Protein AF-A0A2N7VEG3-F1 (afdb_monomer_lite)

Radius of gyration: 16.75 Å; chains: 1; bounding box: 58×26×47 Å

Structure (mmCIF, N/CA/C/O backbone):
data_AF-A0A2N7VEG3-F1
#
_entry.id   AF-A0A2N7VEG3-F1
#
loop_
_atom_site.group_PDB
_atom_site.id
_atom_site.type_symbol
_atom_site.label_atom_id
_atom_site.label_alt_id
_atom_site.label_comp_id
_atom_site.label_asym_id
_atom_site.label_entity_id
_atom_site.label_seq_id
_atom_site.pdbx_PDB_ins_code
_atom_site.Cartn_x
_atom_site.Cartn_y
_atom_site.Cartn_z
_atom_site.occupancy
_atom_site.B_iso_or_equiv
_atom_site.auth_seq_id
_atom_site.auth_comp_id
_atom_site.auth_asym_id
_atom_site.auth_atom_id
_atom_site.pdbx_PDB_model_num
ATOM 1 N N . MET A 1 1 ? -13.034 14.204 17.862 1.00 37.91 1 MET A N 1
ATOM 2 C CA . MET A 1 1 ? -12.137 13.586 16.868 1.00 37.91 1 MET A CA 1
ATOM 3 C C . MET A 1 1 ? -11.248 12.646 17.657 1.00 37.91 1 MET A C 1
ATOM 5 O O . MET A 1 1 ? -10.466 13.130 18.462 1.00 37.91 1 MET A O 1
ATOM 9 N N . LEU A 1 2 ? -11.523 11.342 17.604 1.00 44.94 2 LEU A N 1
ATOM 10 C CA . LEU A 1 2 ? -10.732 10.346 18.327 1.00 44.94 2 LEU A CA 1
ATOM 11 C C . LEU A 1 2 ? -9.472 10.113 17.495 1.00 44.94 2 LEU A C 1
ATOM 13 O O . LEU A 1 2 ? -9.577 9.682 16.350 1.00 44.94 2 LEU A O 1
ATOM 17 N N . PHE A 1 3 ? -8.318 10.494 18.033 1.00 48.59 3 PHE A N 1
ATOM 18 C CA . PHE A 1 3 ? -7.039 10.108 17.456 1.00 48.59 3 PHE A CA 1
ATOM 19 C C . PHE A 1 3 ? -6.910 8.600 17.649 1.00 48.59 3 PHE A C 1
ATOM 21 O O . PHE A 1 3 ? -7.049 8.115 18.770 1.00 48.59 3 PHE A O 1
ATOM 28 N N . VAL A 1 4 ? -6.741 7.877 16.550 1.00 60.38 4 VAL A N 1
ATOM 29 C CA . VAL A 1 4 ? -6.466 6.443 16.575 1.00 60.38 4 VAL A CA 1
ATOM 30 C C . VAL A 1 4 ? -5.043 6.276 17.095 1.00 60.38 4 VAL A C 1
ATOM 32 O O . VAL A 1 4 ? -4.124 6.895 16.556 1.00 60.38 4 VAL A O 1
ATOM 35 N N . ASP A 1 5 ? -4.871 5.518 18.176 1.00 71.19 5 ASP A N 1
ATOM 36 C CA . ASP A 1 5 ? -3.543 5.262 18.735 1.00 71.19 5 ASP A CA 1
ATOM 37 C C . ASP A 1 5 ? -2.749 4.342 17.792 1.0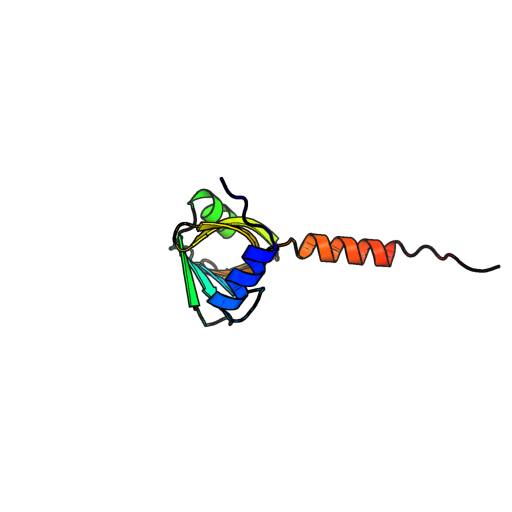0 71.19 5 ASP A C 1
ATOM 39 O O . ASP A 1 5 ? -3.323 3.570 17.022 1.00 71.19 5 ASP A O 1
ATOM 43 N N . ASN A 1 6 ? -1.416 4.379 17.844 1.00 68.38 6 ASN A N 1
ATOM 44 C CA . ASN A 1 6 ? -0.597 3.477 17.030 1.00 68.38 6 ASN A CA 1
ATOM 45 C C . ASN A 1 6 ? -0.931 1.994 17.285 1.00 68.38 6 ASN A C 1
ATOM 47 O O . ASN A 1 6 ? -0.874 1.196 16.349 1.00 68.38 6 ASN A O 1
ATOM 51 N N . GLY A 1 7 ? -1.323 1.631 18.513 1.00 73.25 7 GLY A N 1
ATOM 52 C CA . GLY A 1 7 ? -1.787 0.279 18.833 1.00 73.25 7 GLY A CA 1
ATOM 53 C C . GLY A 1 7 ? -3.075 -0.119 18.101 1.00 73.25 7 GLY A C 1
ATOM 54 O O . GLY A 1 7 ? -3.254 -1.290 17.753 1.00 73.25 7 GLY A O 1
ATOM 55 N N . ASP A 1 8 ? -3.942 0.844 17.791 1.00 85.38 8 ASP A N 1
ATOM 56 C CA . ASP A 1 8 ? -5.178 0.604 17.045 1.00 85.38 8 ASP A CA 1
ATOM 57 C C . ASP A 1 8 ? -4.899 0.382 15.549 1.00 85.38 8 ASP A C 1
ATOM 59 O O . ASP A 1 8 ? -5.568 -0.434 14.912 1.00 85.38 8 ASP A O 1
ATOM 63 N N . VAL A 1 9 ? -3.893 1.064 14.984 1.00 88.06 9 VAL A N 1
ATOM 64 C CA . VAL A 1 9 ? -3.458 0.863 13.589 1.00 88.06 9 VAL A CA 1
ATOM 65 C C . VAL A 1 9 ? -2.857 -0.531 13.403 1.00 88.06 9 VAL A C 1
ATOM 67 O O . VAL A 1 9 ? -3.275 -1.256 12.497 1.00 88.06 9 VAL A O 1
ATOM 70 N N . ASP A 1 10 ? -1.910 -0.916 14.266 1.00 90.69 10 ASP A N 1
ATOM 71 C CA . ASP A 1 10 ? -1.245 -2.225 14.203 1.00 90.69 10 ASP A CA 1
ATOM 72 C C . ASP A 1 10 ? -2.292 -3.357 14.323 1.00 90.69 10 ASP A C 1
ATOM 74 O O . ASP A 1 10 ? -2.315 -4.289 13.511 1.00 90.69 10 ASP A O 1
ATOM 78 N N . THR A 1 11 ? -3.243 -3.219 15.259 1.00 91.50 11 THR A N 1
ATOM 79 C CA . THR A 1 11 ? -4.364 -4.161 15.435 1.00 91.50 11 THR A CA 1
ATOM 80 C C . THR A 1 11 ? -5.269 -4.217 14.202 1.00 91.50 11 THR A C 1
ATOM 82 O O . THR A 1 11 ? -5.618 -5.304 13.734 1.00 91.50 11 THR A O 1
ATOM 85 N N . PHE A 1 12 ? -5.649 -3.063 13.644 1.00 92.75 12 PHE A N 1
ATOM 86 C CA . PHE A 1 12 ? -6.508 -2.997 12.461 1.00 92.75 12 PHE A CA 1
ATOM 87 C C . PHE A 1 12 ? -5.873 -3.692 11.252 1.00 92.75 12 PHE A C 1
ATOM 89 O O . PHE A 1 12 ? -6.537 -4.475 10.564 1.00 92.75 12 PHE A O 1
ATOM 96 N N . PHE A 1 13 ? -4.588 -3.442 11.000 1.00 92.94 13 PHE A N 1
ATOM 97 C CA . PHE A 1 13 ? -3.860 -4.099 9.921 1.00 92.94 13 PHE A CA 1
ATOM 98 C C . PHE A 1 13 ? -3.755 -5.604 10.131 1.00 92.94 13 PHE A C 1
ATOM 100 O O . PHE A 1 13 ? -4.049 -6.357 9.196 1.00 92.94 13 PHE A O 1
ATOM 107 N N . HIS A 1 14 ? -3.439 -6.044 11.351 1.00 92.75 14 HIS A N 1
ATOM 108 C CA . HIS A 1 14 ? -3.356 -7.465 11.667 1.00 92.75 14 HIS A CA 1
ATOM 109 C C . HIS A 1 14 ? -4.674 -8.187 11.377 1.00 92.75 14 HIS A C 1
ATOM 111 O O . HIS A 1 14 ? -4.685 -9.211 10.697 1.00 92.75 14 HIS A O 1
ATOM 117 N N . LEU A 1 15 ? -5.799 -7.619 11.814 1.00 92.81 15 LEU A N 1
ATOM 118 C CA . LEU A 1 15 ? -7.121 -8.203 11.587 1.00 92.81 15 LEU A CA 1
ATOM 119 C C . LEU A 1 15 ? -7.553 -8.164 10.116 1.00 92.81 15 LEU A C 1
ATOM 121 O O . LEU A 1 15 ? -8.248 -9.069 9.661 1.00 92.81 15 LEU A O 1
ATOM 125 N N . SER A 1 16 ? -7.154 -7.131 9.371 1.00 91.12 16 SER A N 1
ATOM 126 C CA . SER A 1 16 ? -7.611 -6.933 7.990 1.00 91.12 16 SER A CA 1
ATOM 127 C C . SER A 1 16 ? -6.759 -7.651 6.945 1.00 91.12 16 SER A C 1
ATOM 129 O O . SER A 1 16 ? -7.247 -7.952 5.862 1.00 91.12 16 SER A O 1
ATOM 131 N N . THR A 1 17 ? -5.477 -7.872 7.239 1.00 92.00 17 THR A N 1
A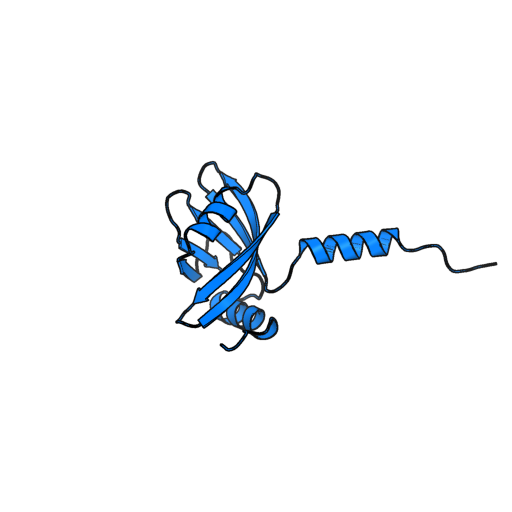TOM 132 C CA . THR A 1 17 ? -4.483 -8.351 6.261 1.00 92.00 17 THR A CA 1
ATOM 133 C C . THR A 1 17 ? -3.633 -9.516 6.773 1.00 92.00 17 THR A C 1
ATOM 135 O O . THR A 1 17 ? -2.822 -10.062 6.030 1.00 92.00 17 THR A O 1
ATOM 138 N N . GLY A 1 18 ? -3.796 -9.910 8.040 1.00 89.94 18 GLY A N 1
ATOM 139 C CA . GLY A 1 18 ? -3.038 -10.993 8.672 1.00 89.94 18 GLY A CA 1
ATOM 140 C C . GLY A 1 18 ? -1.684 -10.582 9.263 1.00 89.94 18 GLY A C 1
ATOM 141 O O . GLY A 1 18 ? -0.957 -11.445 9.750 1.00 89.94 18 GLY A O 1
ATOM 142 N N . GLY A 1 19 ? -1.321 -9.294 9.242 1.00 89.94 19 GLY A N 1
ATOM 143 C CA . GLY A 1 19 ? -0.083 -8.791 9.843 1.00 89.94 19 GLY A CA 1
ATOM 144 C C . GLY A 1 19 ? -0.108 -7.288 10.128 1.00 89.94 19 GLY A C 1
ATOM 145 O O . GLY A 1 19 ? -0.923 -6.556 9.581 1.00 89.94 19 GLY A O 1
ATOM 146 N N . GLU A 1 20 ? 0.801 -6.819 10.982 1.00 90.12 20 GLU A N 1
ATOM 147 C CA . GLU A 1 20 ? 0.889 -5.403 11.395 1.00 90.12 20 GLU A CA 1
ATOM 148 C C . GLU A 1 20 ? 1.453 -4.494 10.291 1.00 90.12 20 GLU A C 1
ATOM 150 O O . GLU A 1 20 ? 1.291 -3.278 10.320 1.00 90.12 20 GLU A O 1
ATOM 155 N N . ASN A 1 21 ? 2.125 -5.078 9.294 1.00 92.38 21 ASN A N 1
ATOM 156 C CA . ASN A 1 21 ? 2.802 -4.343 8.232 1.00 92.38 21 ASN A CA 1
ATOM 157 C C . ASN A 1 21 ? 2.407 -4.850 6.836 1.00 92.38 21 ASN A C 1
ATOM 159 O O . ASN A 1 21 ? 3.206 -5.517 6.171 1.00 92.38 21 ASN A O 1
ATOM 163 N N . PRO A 1 22 ? 1.180 -4.559 6.374 1.00 94.75 22 PRO A N 1
ATOM 164 C CA . PRO A 1 22 ? 0.715 -5.008 5.072 1.00 94.75 22 PRO A CA 1
ATOM 165 C C . PRO A 1 22 ? 1.479 -4.357 3.925 1.00 94.75 22 PRO A C 1
ATOM 167 O O . PRO A 1 22 ? 1.946 -3.216 4.004 1.00 94.75 22 PRO A O 1
ATOM 170 N N . PHE A 1 23 ? 1.536 -5.068 2.805 1.00 95.50 23 PHE A N 1
ATOM 171 C CA . PHE A 1 23 ? 2.010 -4.516 1.548 1.00 95.50 23 PHE A CA 1
ATOM 172 C C . PHE A 1 23 ? 0.959 -3.592 0.963 1.00 95.50 23 PHE A C 1
ATOM 174 O O . PHE A 1 23 ? -0.206 -3.968 0.887 1.00 95.50 23 PHE A O 1
ATOM 181 N N . TRP A 1 24 ? 1.372 -2.423 0.478 1.00 95.88 24 TRP A N 1
ATOM 182 C CA . TRP A 1 24 ? 0.483 -1.525 -0.251 1.00 95.88 24 TRP A CA 1
ATOM 183 C C . TRP A 1 24 ? 0.889 -1.355 -1.705 1.00 95.88 24 TRP A C 1
ATOM 185 O O . TRP A 1 24 ? 2.069 -1.448 -2.043 1.00 95.88 24 TRP A O 1
ATOM 195 N N . SER A 1 25 ? -0.073 -1.056 -2.575 1.00 95.31 25 SER A N 1
ATOM 196 C CA . SER A 1 25 ? 0.198 -0.649 -3.954 1.00 95.31 25 SER A CA 1
ATOM 197 C C . SER A 1 25 ? -0.823 0.352 -4.485 1.00 95.31 25 SER A C 1
ATOM 199 O O . SER A 1 25 ? -1.966 0.397 -4.029 1.00 95.31 25 SER A O 1
ATOM 201 N N . ILE A 1 26 ? -0.394 1.148 -5.463 1.00 94.88 26 ILE A N 1
ATOM 202 C CA . ILE A 1 26 ? -1.232 2.104 -6.194 1.00 94.88 26 ILE A CA 1
ATOM 203 C C . ILE A 1 26 ? -0.809 2.139 -7.671 1.00 94.88 26 ILE A C 1
ATOM 205 O O . ILE A 1 26 ? 0.377 1.996 -7.997 1.00 94.88 26 ILE A O 1
ATOM 209 N N . GLY A 1 27 ? -1.789 2.304 -8.561 1.00 93.69 27 GLY A N 1
ATOM 210 C CA . GLY A 1 27 ? -1.582 2.523 -9.996 1.00 93.69 27 GLY A CA 1
ATOM 211 C C . GLY A 1 27 ? -1.534 4.011 -10.361 1.00 93.69 27 GLY A C 1
ATOM 212 O O . GLY A 1 27 ? -2.069 4.864 -9.653 1.00 93.69 27 GLY A O 1
ATOM 213 N N . GLY A 1 28 ? -0.898 4.347 -11.482 1.00 89.25 28 GLY A N 1
ATOM 214 C CA . GLY A 1 28 ? -0.827 5.729 -11.976 1.00 89.25 28 GLY A CA 1
ATOM 215 C C . GLY A 1 28 ? -2.185 6.316 -12.362 1.00 89.25 28 GLY A C 1
ATOM 216 O O . GLY A 1 28 ? -2.394 7.516 -12.234 1.00 89.25 28 GLY A O 1
ATOM 217 N N . ASP A 1 29 ? -3.118 5.460 -12.758 1.00 88.69 29 ASP A N 1
ATOM 218 C CA . ASP A 1 29 ? -4.463 5.777 -13.234 1.00 88.69 29 ASP A CA 1
ATOM 219 C C . ASP A 1 29 ? -5.547 5.687 -12.145 1.00 88.69 29 ASP A C 1
ATOM 221 O O . ASP A 1 29 ? -6.712 5.987 -12.402 1.00 88.69 29 ASP A O 1
ATOM 225 N N . SER A 1 30 ? -5.188 5.280 -10.922 1.00 89.62 30 SER A N 1
ATOM 226 C CA . SER A 1 30 ? -6.148 5.044 -9.842 1.00 89.62 30 SER A CA 1
ATOM 227 C C . SER A 1 30 ? -5.677 5.619 -8.513 1.00 89.62 30 SER A C 1
ATOM 229 O O . SER A 1 30 ? -4.549 5.384 -8.094 1.00 89.62 30 SER A O 1
ATOM 231 N N . ASP A 1 31 ? -6.561 6.328 -7.810 1.00 92.31 31 ASP A N 1
ATOM 232 C CA . ASP A 1 31 ? -6.332 6.784 -6.428 1.00 92.31 31 ASP A CA 1
ATOM 233 C C . ASP A 1 31 ? -6.672 5.701 -5.384 1.00 92.31 31 ASP A C 1
ATOM 235 O O . ASP A 1 31 ? -6.775 5.988 -4.191 1.00 92.31 31 ASP A O 1
ATOM 239 N N . ALA A 1 32 ? -6.897 4.456 -5.814 1.00 93.94 32 ALA A N 1
ATOM 240 C CA . ALA A 1 32 ? -7.159 3.344 -4.912 1.00 93.94 32 ALA A CA 1
ATOM 241 C C . ALA A 1 32 ? -5.845 2.803 -4.330 1.00 93.94 32 ALA A C 1
ATOM 243 O O . ALA A 1 32 ? -5.055 2.175 -5.041 1.00 93.94 32 ALA A O 1
ATOM 244 N N . LEU A 1 33 ? -5.640 3.007 -3.028 1.00 94.81 33 LEU A N 1
ATOM 245 C CA . LEU A 1 33 ? -4.588 2.340 -2.273 1.00 94.81 33 LEU A CA 1
ATOM 246 C C . LEU A 1 33 ? -5.076 0.947 -1.889 1.00 94.81 33 LEU A C 1
ATOM 248 O O . LEU A 1 33 ? -6.067 0.797 -1.175 1.00 94.81 33 LEU A O 1
ATOM 252 N N . ARG A 1 34 ? -4.367 -0.067 -2.368 1.00 95.31 34 ARG A N 1
ATOM 253 C CA . ARG A 1 34 ? -4.618 -1.474 -2.049 1.00 95.31 34 ARG A CA 1
ATOM 254 C C . ARG A 1 34 ? -3.662 -1.912 -0.961 1.00 95.31 34 ARG A C 1
ATOM 256 O O . ARG A 1 34 ? -2.487 -1.579 -1.074 1.00 95.31 34 ARG A O 1
ATOM 263 N N . LEU A 1 35 ? -4.140 -2.657 0.029 1.00 94.75 35 LEU A N 1
ATOM 264 C CA . LEU A 1 35 ? -3.337 -3.252 1.096 1.00 94.75 35 LEU A CA 1
ATOM 265 C C . LEU A 1 35 ? -3.593 -4.757 1.160 1.00 94.75 35 LEU A C 1
ATOM 267 O O . LEU A 1 35 ? -4.732 -5.194 0.993 1.00 94.75 35 LEU A O 1
ATOM 271 N N . GLY A 1 36 ? -2.559 -5.538 1.450 1.00 94.19 36 GLY A N 1
ATOM 272 C CA . GLY A 1 36 ? -2.716 -6.964 1.701 1.00 94.19 36 GLY A CA 1
ATOM 273 C C . GLY A 1 36 ? -1.534 -7.610 2.413 1.00 94.19 36 GLY A C 1
ATOM 274 O O . GLY A 1 36 ? -0.444 -7.040 2.495 1.00 94.19 36 GLY A O 1
ATOM 275 N N . GLY A 1 37 ? -1.753 -8.820 2.923 1.00 91.75 37 GLY A N 1
ATOM 276 C CA . GLY A 1 37 ? -0.752 -9.610 3.646 1.00 91.75 37 GLY A CA 1
ATOM 277 C C . GLY A 1 37 ? 0.391 -10.117 2.762 1.00 91.75 37 GLY A C 1
ATOM 278 O O . GLY A 1 37 ? 1.455 -10.488 3.255 1.00 91.75 37 GLY A O 1
ATOM 279 N N . SER A 1 38 ? 0.215 -10.094 1.439 1.00 89.75 38 SER A N 1
ATOM 280 C CA . SER A 1 38 ? 1.239 -10.476 0.468 1.00 89.75 38 SER A CA 1
ATOM 281 C C . SER A 1 38 ? 1.307 -9.509 -0.710 1.00 89.75 38 SER A C 1
ATOM 283 O O . SER A 1 38 ? 0.408 -8.717 -0.963 1.00 89.75 38 SER A O 1
ATOM 285 N N . VAL A 1 39 ? 2.398 -9.607 -1.469 1.00 83.81 39 VAL A N 1
ATOM 286 C CA . VAL A 1 39 ? 2.696 -8.786 -2.653 1.00 83.81 39 VAL A CA 1
ATOM 287 C C . VAL A 1 39 ? 1.568 -8.744 -3.678 1.00 83.81 39 VAL A C 1
ATOM 289 O O . VAL A 1 39 ? 1.280 -7.684 -4.235 1.00 83.81 39 VAL A O 1
ATOM 292 N N . ASP A 1 40 ? 0.991 -9.912 -3.933 1.00 82.19 40 ASP A N 1
ATOM 293 C CA . ASP A 1 40 ? 0.032 -10.142 -5.007 1.00 82.19 40 ASP A CA 1
ATOM 294 C C . ASP A 1 40 ? -1.417 -10.132 -4.505 1.00 82.19 40 ASP A C 1
ATOM 296 O O . ASP A 1 40 ? -2.341 -10.230 -5.311 1.00 82.19 40 ASP A O 1
ATOM 300 N N . CYS A 1 41 ? -1.621 -9.999 -3.188 1.00 77.38 41 CYS A N 1
ATOM 301 C CA . CYS A 1 41 ? -2.948 -9.954 -2.587 1.00 77.38 41 CYS A CA 1
ATOM 302 C C . CYS A 1 41 ? -3.353 -8.513 -2.266 1.00 77.38 41 CYS A C 1
ATOM 304 O O . CYS A 1 41 ? -2.529 -7.662 -1.935 1.00 77.38 41 CYS A O 1
ATOM 306 N N . SER A 1 42 ? -4.649 -8.248 -2.374 1.00 86.38 42 SER A N 1
ATOM 307 C CA . SER A 1 42 ? -5.271 -6.973 -2.034 1.00 86.38 42 SER A CA 1
ATOM 308 C C . SER A 1 42 ? -6.492 -7.269 -1.172 1.00 86.38 42 SER A C 1
ATOM 310 O O . SER A 1 42 ? -7.607 -7.314 -1.688 1.00 86.38 42 SER A O 1
ATOM 312 N N . ASP A 1 43 ? -6.264 -7.493 0.119 1.00 91.00 43 ASP A N 1
ATOM 313 C CA . ASP A 1 43 ? -7.299 -7.865 1.089 1.00 91.00 43 ASP A CA 1
ATOM 314 C C . ASP A 1 43 ? -8.272 -6.709 1.353 1.00 91.00 43 ASP A C 1
ATOM 316 O O . ASP A 1 43 ? -9.484 -6.906 1.425 1.00 91.00 43 ASP A O 1
ATOM 320 N N . ILE A 1 44 ? -7.751 -5.480 1.436 1.00 93.81 44 ILE A N 1
ATOM 321 C CA . ILE A 1 44 ? -8.547 -4.262 1.621 1.00 93.81 44 ILE A CA 1
ATOM 322 C C . ILE A 1 44 ? -8.076 -3.150 0.680 1.00 93.81 44 ILE A C 1
ATOM 324 O O . ILE A 1 44 ? -6.939 -3.136 0.204 1.00 93.81 44 ILE A O 1
ATOM 328 N N . ALA A 1 45 ? -8.948 -2.178 0.418 1.00 94.06 45 ALA A N 1
ATOM 329 C CA . ALA A 1 45 ? -8.598 -0.992 -0.353 1.00 94.06 45 ALA A CA 1
ATOM 330 C C . ALA A 1 45 ? -9.328 0.249 0.164 1.00 94.06 45 ALA A C 1
ATOM 332 O O . ALA A 1 45 ? -10.462 0.165 0.636 1.00 94.06 45 ALA A O 1
ATOM 333 N N .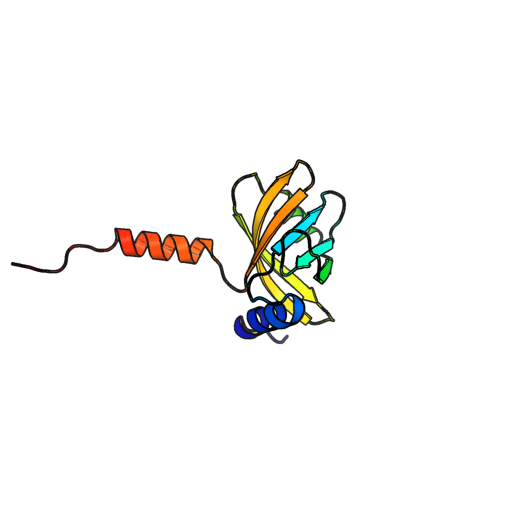 CYS A 1 46 ? -8.692 1.409 0.037 1.00 93.88 46 CYS A N 1
ATOM 334 C CA . CYS A 1 46 ? -9.318 2.701 0.292 1.00 93.88 46 CYS A CA 1
ATOM 335 C C . CYS A 1 46 ? -8.978 3.699 -0.811 1.00 93.88 46 CYS A C 1
ATOM 337 O O . CYS A 1 46 ? -8.019 3.540 -1.568 1.00 93.88 46 CYS A O 1
ATOM 339 N N . LYS A 1 47 ? -9.794 4.748 -0.909 1.00 94.12 47 LYS A N 1
ATOM 340 C CA . LYS A 1 47 ? -9.521 5.870 -1.800 1.00 94.12 47 LYS A CA 1
ATOM 341 C C . LYS A 1 47 ? -8.614 6.859 -1.079 1.00 94.12 47 LYS A C 1
ATOM 343 O O . LYS A 1 47 ? -8.973 7.359 -0.015 1.00 94.12 47 LYS A O 1
ATOM 348 N N . LEU A 1 48 ? -7.478 7.175 -1.685 1.00 93.25 48 LEU A N 1
ATOM 349 C CA . LEU A 1 48 ? -6.633 8.268 -1.232 1.00 93.25 48 LEU A CA 1
ATOM 350 C C . LEU A 1 48 ? -7.246 9.612 -1.601 1.00 93.25 48 LEU A C 1
ATOM 352 O O . LEU A 1 48 ? -7.921 9.763 -2.624 1.00 93.25 48 LEU A O 1
ATOM 356 N N . ASN A 1 49 ? -6.954 10.620 -0.785 1.00 90.56 49 ASN A N 1
ATOM 357 C CA . ASN A 1 49 ? -7.163 11.985 -1.229 1.00 90.56 49 ASN A CA 1
ATOM 358 C C . ASN A 1 49 ? -6.165 12.315 -2.369 1.00 90.56 49 ASN A C 1
ATOM 360 O O . ASN A 1 49 ? -5.062 11.758 -2.406 1.00 90.56 49 ASN A O 1
ATOM 364 N N . PRO A 1 50 ? -6.518 13.221 -3.300 1.00 89.69 50 PRO A N 1
ATOM 365 C CA . PRO A 1 50 ? -5.665 13.523 -4.452 1.00 89.69 50 PRO A CA 1
ATOM 366 C C . PRO A 1 50 ? -4.275 14.056 -4.080 1.00 89.69 50 PRO A C 1
ATOM 368 O O . PRO A 1 50 ? -3.315 13.841 -4.816 1.00 89.69 50 PRO A O 1
ATOM 371 N N . VAL A 1 51 ? -4.157 14.738 -2.937 1.00 91.06 51 VAL A N 1
ATOM 372 C CA . VAL A 1 51 ? -2.894 15.319 -2.461 1.00 91.06 51 VAL A CA 1
ATOM 373 C C . VAL A 1 51 ? -1.914 14.217 -2.061 1.00 91.06 51 VAL A C 1
ATOM 375 O O . VAL A 1 51 ? -0.762 14.231 -2.487 1.00 91.06 51 VAL A O 1
ATOM 378 N N . ASP A 1 52 ? -2.366 13.232 -1.293 1.00 92.06 52 ASP A N 1
ATOM 379 C CA . ASP A 1 52 ? -1.551 12.100 -0.861 1.00 92.06 52 ASP A CA 1
ATOM 380 C C . ASP A 1 52 ? -1.264 11.145 -2.020 1.00 92.06 52 ASP A C 1
ATOM 382 O O . ASP A 1 52 ? -0.134 10.680 -2.164 1.00 92.06 52 ASP A O 1
ATOM 386 N N . ALA A 1 53 ? -2.226 10.939 -2.924 1.00 92.44 53 ALA A N 1
ATOM 387 C CA . ALA A 1 53 ? -1.985 10.188 -4.152 1.00 92.44 53 ALA A CA 1
ATOM 388 C C . ALA A 1 53 ? -0.885 10.844 -5.011 1.00 92.44 53 ALA A C 1
ATOM 390 O O . ALA A 1 53 ? 0.008 10.155 -5.504 1.00 92.44 53 ALA A O 1
ATOM 391 N N . ALA A 1 54 ? -0.888 12.176 -5.144 1.00 92.38 54 ALA A N 1
ATOM 392 C CA . ALA A 1 54 ? 0.166 12.906 -5.849 1.00 92.38 54 ALA A CA 1
ATOM 393 C C . ALA A 1 54 ? 1.536 12.778 -5.158 1.00 92.38 54 ALA A C 1
ATOM 395 O O . ALA A 1 54 ? 2.540 12.568 -5.841 1.00 92.38 54 ALA A O 1
ATOM 396 N N . LYS A 1 55 ? 1.590 12.827 -3.818 1.00 93.06 55 LYS A N 1
ATOM 397 C CA . LYS A 1 55 ? 2.834 12.591 -3.059 1.00 93.06 55 LYS A CA 1
ATOM 398 C C . LYS A 1 55 ? 3.391 11.194 -3.320 1.00 93.06 55 LYS A C 1
ATOM 400 O O . LYS A 1 55 ? 4.567 11.069 -3.648 1.00 93.06 55 LYS A O 1
ATOM 405 N N . ILE A 1 56 ? 2.557 10.156 -3.248 1.00 93.31 56 ILE A N 1
ATOM 406 C CA . ILE A 1 56 ? 2.993 8.778 -3.515 1.00 93.31 56 ILE A CA 1
ATOM 407 C C . ILE A 1 56 ? 3.462 8.628 -4.969 1.00 93.31 56 ILE A C 1
ATOM 409 O O . ILE A 1 56 ? 4.467 7.975 -5.226 1.00 93.31 56 ILE A O 1
ATOM 413 N N . ARG A 1 57 ? 2.796 9.276 -5.932 1.00 93.25 57 ARG A N 1
ATOM 414 C CA . ARG A 1 57 ? 3.220 9.252 -7.345 1.00 93.25 57 ARG A CA 1
ATOM 415 C C . ARG A 1 57 ? 4.515 10.021 -7.616 1.00 93.25 57 ARG A C 1
ATOM 417 O O . ARG A 1 57 ? 5.193 9.734 -8.598 1.00 93.25 57 ARG A O 1
ATOM 424 N N . SER A 1 58 ? 4.884 10.961 -6.748 1.00 93.06 58 SER A N 1
ATOM 425 C CA . SER A 1 58 ? 6.167 11.671 -6.825 1.00 93.06 58 SER A CA 1
ATOM 426 C C . SER A 1 58 ? 7.358 10.841 -6.333 1.00 93.06 58 SER A C 1
ATOM 428 O O . SER A 1 58 ? 8.504 11.237 -6.543 1.00 93.06 58 SER A O 1
ATOM 430 N N . LEU A 1 59 ? 7.099 9.681 -5.714 1.00 93.38 59 LEU A N 1
ATOM 431 C CA . LEU A 1 59 ? 8.145 8.791 -5.224 1.00 93.38 59 LEU A CA 1
ATOM 432 C C . LEU A 1 59 ? 9.041 8.300 -6.361 1.00 93.38 59 LEU A C 1
ATOM 434 O O . LEU A 1 59 ? 8.574 7.928 -7.446 1.00 93.38 59 LEU A O 1
ATOM 438 N N . THR A 1 60 ? 10.337 8.240 -6.071 1.00 92.56 60 THR A N 1
ATOM 439 C CA . THR A 1 60 ? 11.360 7.736 -6.991 1.00 92.56 60 THR A CA 1
ATOM 440 C C . THR A 1 60 ? 11.558 6.225 -6.817 1.00 92.56 60 THR A C 1
ATOM 442 O O . THR A 1 60 ? 10.752 5.533 -6.195 1.00 92.56 60 THR A O 1
ATOM 445 N N . THR A 1 61 ? 12.615 5.668 -7.411 1.00 92.38 61 THR A N 1
ATOM 446 C CA . THR A 1 61 ? 13.015 4.262 -7.228 1.00 92.38 61 THR A CA 1
ATOM 447 C C . THR A 1 61 ? 13.669 3.985 -5.871 1.00 92.38 61 THR A C 1
ATOM 449 O O . THR A 1 61 ? 13.898 2.821 -5.527 1.00 92.38 61 THR A O 1
ATOM 452 N N . GLU A 1 62 ? 13.983 5.027 -5.102 1.00 90.25 62 GLU A N 1
ATOM 453 C CA . GLU A 1 62 ? 14.500 4.900 -3.742 1.00 90.25 62 GLU A CA 1
ATOM 454 C C . GLU A 1 62 ? 13.345 4.756 -2.739 1.00 90.25 62 GLU A C 1
ATOM 456 O O . GLU A 1 62 ? 12.291 5.363 -2.937 1.00 90.25 62 GLU A O 1
ATOM 461 N N . PRO A 1 63 ? 13.494 3.942 -1.678 1.00 88.50 63 PRO A N 1
ATOM 462 C CA . PRO A 1 63 ? 12.502 3.864 -0.611 1.00 88.50 63 PRO A CA 1
ATOM 463 C C . PRO A 1 63 ? 12.365 5.198 0.128 1.00 88.50 63 PRO A C 1
ATOM 465 O O . PRO A 1 63 ? 13.347 5.732 0.639 1.00 88.50 63 PRO A O 1
ATOM 468 N N . GLN A 1 64 ? 11.141 5.708 0.233 1.00 91.62 64 GLN A N 1
ATOM 469 C CA . GLN A 1 64 ? 10.823 6.908 1.005 1.00 91.62 64 GLN A CA 1
ATOM 470 C C . GLN A 1 64 ? 9.582 6.661 1.863 1.00 91.62 64 GLN A C 1
ATOM 472 O O . GLN A 1 64 ? 8.776 5.768 1.587 1.00 91.62 64 GLN A O 1
ATOM 477 N N . GLU A 1 65 ? 9.432 7.466 2.909 1.00 92.62 65 GLU A N 1
ATOM 478 C CA . GLU A 1 65 ? 8.262 7.438 3.779 1.00 92.62 65 GLU A CA 1
ATOM 479 C C . GLU A 1 65 ? 7.304 8.567 3.446 1.00 92.62 65 GLU A C 1
ATOM 481 O O . GLU A 1 65 ? 7.703 9.728 3.342 1.00 92.62 65 GLU A O 1
ATOM 486 N N . VAL A 1 66 ? 6.025 8.228 3.349 1.00 92.50 66 VAL A N 1
ATOM 487 C CA . VAL A 1 66 ? 4.950 9.189 3.134 1.00 92.50 66 VAL A CA 1
ATOM 488 C C . VAL A 1 66 ? 3.932 9.031 4.260 1.00 92.50 66 VAL A C 1
ATOM 490 O O . VAL A 1 66 ? 3.242 8.011 4.315 1.00 92.50 66 VAL A O 1
ATOM 493 N N . PRO A 1 67 ? 3.828 10.009 5.176 1.00 92.44 67 PRO A N 1
ATOM 494 C CA . PRO A 1 67 ? 2.721 10.073 6.118 1.00 92.44 67 PRO A CA 1
ATOM 495 C C . PRO A 1 67 ? 1.416 10.295 5.352 1.00 92.44 67 PRO A C 1
ATOM 497 O O . PRO A 1 67 ? 1.315 11.230 4.551 1.00 92.44 67 PRO A O 1
ATOM 500 N N . CYS A 1 68 ? 0.428 9.447 5.604 1.00 91.56 68 CYS A N 1
ATOM 501 C CA . CYS A 1 68 ? -0.881 9.506 4.971 1.00 91.56 68 CYS A CA 1
ATOM 502 C C . CYS A 1 68 ? -1.976 9.246 5.996 1.00 91.56 68 CYS A C 1
ATOM 504 O O . CYS A 1 68 ? -1.790 8.482 6.941 1.00 91.56 68 CYS A O 1
ATOM 506 N N . SER A 1 69 ? -3.141 9.842 5.756 1.00 91.19 69 SER A N 1
ATOM 507 C CA . SER A 1 69 ? -4.336 9.555 6.538 1.00 91.19 69 SER A CA 1
ATOM 508 C C . SER A 1 69 ? -5.318 8.757 5.690 1.00 91.19 69 SER A C 1
ATOM 510 O O . SER A 1 69 ? -5.793 9.225 4.652 1.00 91.19 69 SER A O 1
ATOM 512 N N . LEU A 1 70 ? -5.575 7.518 6.097 1.00 91.94 70 LEU A N 1
ATOM 513 C CA . LEU A 1 70 ? -6.410 6.567 5.373 1.00 91.94 70 LEU A CA 1
ATOM 514 C C . LEU A 1 70 ? -7.756 6.434 6.067 1.00 91.94 70 LEU A C 1
ATOM 516 O O . LEU A 1 70 ? -7.822 6.367 7.286 1.00 91.94 70 LEU A O 1
ATOM 520 N N . THR A 1 71 ? -8.842 6.360 5.305 1.00 91.75 71 THR A N 1
ATOM 521 C CA . THR A 1 71 ? -10.170 6.106 5.875 1.00 91.75 71 THR A CA 1
ATOM 522 C C . THR A 1 71 ? -10.649 4.716 5.482 1.00 91.75 71 THR A C 1
ATOM 524 O O . THR A 1 71 ? -10.835 4.439 4.297 1.00 91.75 71 THR A O 1
ATOM 527 N N . PHE A 1 72 ? -10.887 3.863 6.477 1.00 90.38 72 PHE A N 1
ATOM 528 C CA . PHE A 1 72 ? -11.489 2.540 6.312 1.00 90.38 72 PHE A CA 1
ATOM 529 C C . PHE A 1 72 ? -12.761 2.462 7.142 1.00 90.38 72 PHE A C 1
ATOM 531 O O . PHE A 1 72 ? -12.758 2.824 8.312 1.00 90.38 72 PHE A O 1
ATOM 538 N N . TYR A 1 73 ? -13.859 2.007 6.534 1.00 88.25 73 TYR A N 1
ATOM 539 C CA . TYR A 1 73 ? -15.145 1.816 7.223 1.00 88.25 73 TYR A CA 1
ATOM 540 C C . TYR A 1 73 ? -15.630 3.044 8.028 1.00 88.25 73 TYR A C 1
ATOM 542 O O . TYR A 1 73 ? -16.314 2.906 9.036 1.00 88.25 73 TYR A O 1
ATOM 550 N N . GLY A 1 74 ? -15.276 4.257 7.584 1.00 87.38 74 GLY A N 1
ATOM 551 C CA . GLY A 1 74 ? -15.620 5.515 8.261 1.00 87.38 74 GLY A CA 1
ATOM 552 C C . GLY A 1 74 ? -14.680 5.928 9.403 1.00 87.38 74 GLY A C 1
ATOM 553 O O . GLY A 1 74 ? -14.862 7.009 9.956 1.00 87.38 74 GLY A O 1
ATOM 554 N N . GLN A 1 75 ? -13.665 5.124 9.726 1.00 88.81 75 GLN A N 1
ATOM 555 C CA . GLN A 1 75 ? -12.619 5.446 10.695 1.00 88.81 75 GLN A CA 1
ATOM 556 C C . GLN A 1 75 ? -11.341 5.898 9.981 1.00 88.81 75 GLN A C 1
ATOM 558 O O . GLN A 1 75 ? -10.930 5.312 8.979 1.00 88.81 75 GLN A O 1
ATOM 563 N N . GLN A 1 76 ? -10.730 6.961 10.497 1.00 90.25 76 GLN A N 1
ATOM 564 C CA . GLN A 1 76 ? -9.501 7.549 9.973 1.00 90.25 76 GLN A CA 1
ATOM 565 C C . GLN A 1 76 ? -8.288 6.983 10.719 1.00 90.25 76 GLN A C 1
ATOM 567 O O . GLN A 1 76 ? -8.274 6.983 11.943 1.00 90.25 76 GLN A O 1
ATOM 572 N N . PHE A 1 77 ? -7.283 6.529 9.979 1.00 90.56 77 PHE A N 1
ATOM 573 C CA . PHE A 1 77 ? -6.045 5.936 10.473 1.00 90.56 77 PHE A CA 1
ATOM 574 C C . PHE A 1 77 ? -4.866 6.734 9.929 1.00 90.56 77 PHE A C 1
ATOM 576 O O . PHE A 1 77 ? -4.707 6.854 8.710 1.00 90.56 77 PHE A O 1
ATOM 583 N N . ASP A 1 78 ? -4.029 7.251 10.820 1.00 91.38 78 ASP A N 1
ATOM 584 C CA . ASP A 1 78 ? -2.784 7.905 10.433 1.00 91.38 78 ASP A CA 1
ATOM 585 C C . ASP A 1 78 ? -1.680 6.858 10.338 1.00 91.38 78 ASP A C 1
ATOM 587 O O . ASP A 1 78 ? -1.397 6.130 11.287 1.00 91.38 78 ASP A 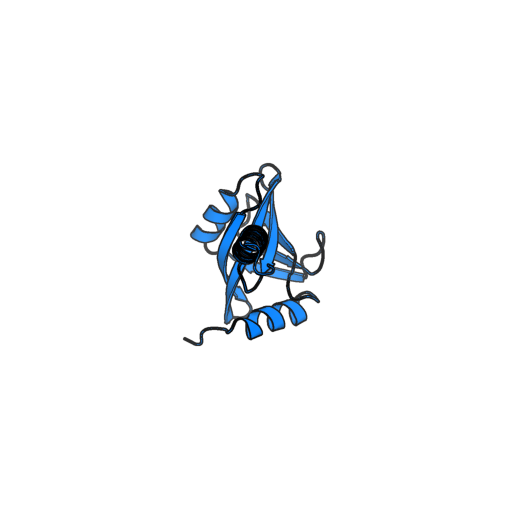O 1
ATOM 591 N N . VAL A 1 79 ? -1.085 6.745 9.154 1.00 92.62 79 VAL A N 1
ATOM 592 C CA . VAL A 1 79 ? -0.121 5.690 8.838 1.00 92.62 79 VAL A CA 1
ATOM 593 C C . VAL A 1 79 ? 1.061 6.261 8.077 1.00 92.62 79 VAL A C 1
ATOM 595 O O . VAL A 1 79 ? 1.010 7.344 7.489 1.00 92.62 79 VAL A O 1
ATOM 598 N N . ILE A 1 80 ? 2.141 5.495 8.043 1.00 93.69 80 ILE A N 1
ATOM 599 C CA . ILE A 1 80 ? 3.327 5.796 7.259 1.00 93.69 80 ILE A CA 1
ATOM 600 C C . ILE A 1 80 ? 3.454 4.738 6.171 1.00 93.69 80 ILE A C 1
ATOM 602 O O . ILE A 1 80 ? 3.602 3.544 6.435 1.00 93.69 80 ILE A O 1
ATOM 606 N N . LEU A 1 81 ? 3.387 5.198 4.926 1.00 94.44 81 LEU A N 1
ATOM 607 C CA . LEU A 1 81 ? 3.599 4.376 3.747 1.00 94.44 81 LEU A CA 1
ATOM 608 C C . LEU A 1 81 ? 5.078 4.431 3.384 1.00 94.44 81 LEU A C 1
ATOM 610 O O . LEU A 1 81 ? 5.575 5.451 2.912 1.00 94.44 81 LEU A O 1
ATOM 614 N N . VAL A 1 82 ? 5.785 3.329 3.609 1.00 94.56 82 VAL A N 1
ATOM 615 C CA . VAL A 1 82 ? 7.197 3.187 3.247 1.00 94.56 82 VAL A CA 1
ATOM 616 C C . VAL A 1 82 ? 7.276 2.457 1.921 1.00 94.56 82 VAL A C 1
ATOM 618 O O . VAL A 1 82 ? 6.932 1.280 1.849 1.00 94.56 82 VAL A O 1
ATOM 621 N N . GLY A 1 83 ? 7.706 3.116 0.852 1.00 93.88 83 GLY A N 1
ATOM 622 C CA . GLY A 1 83 ? 7.746 2.471 -0.457 1.00 93.88 83 GLY A CA 1
ATOM 623 C C . GLY A 1 83 ? 8.437 3.278 -1.534 1.00 93.88 83 GLY A C 1
ATOM 624 O O . GLY A 1 83 ? 9.136 4.247 -1.260 1.00 93.88 83 GLY A O 1
ATOM 625 N N . ARG A 1 84 ? 8.274 2.817 -2.773 1.00 94.81 84 ARG A N 1
ATOM 626 C CA . ARG A 1 84 ? 8.951 3.366 -3.950 1.00 94.81 84 ARG A CA 1
ATOM 627 C C . ARG A 1 84 ? 8.177 3.094 -5.234 1.00 94.81 84 ARG A C 1
ATOM 629 O O . ARG A 1 84 ? 7.271 2.255 -5.277 1.00 94.81 84 ARG A O 1
ATOM 636 N N . ARG A 1 85 ? 8.597 3.748 -6.311 1.00 95.88 85 ARG A N 1
ATOM 637 C CA . ARG A 1 85 ? 8.197 3.418 -7.678 1.00 95.88 85 ARG A CA 1
ATOM 638 C C . ARG A 1 85 ? 8.863 2.117 -8.119 1.00 95.88 85 ARG A C 1
ATOM 640 O O . ARG A 1 85 ? 10.085 1.991 -8.056 1.00 95.88 85 ARG A O 1
ATOM 647 N N . ILE A 1 86 ? 8.060 1.160 -8.576 1.00 94.00 86 ILE A N 1
ATOM 648 C CA . ILE A 1 86 ? 8.532 -0.144 -9.076 1.00 94.00 86 ILE A CA 1
ATOM 649 C C . ILE A 1 86 ? 8.385 -0.288 -10.595 1.00 94.00 86 ILE A C 1
ATOM 651 O O . ILE A 1 86 ? 9.065 -1.112 -11.195 1.00 94.00 86 ILE A O 1
ATOM 655 N N . ALA A 1 87 ? 7.516 0.512 -11.214 1.00 93.00 87 ALA A N 1
ATOM 656 C CA . ALA A 1 87 ? 7.372 0.644 -12.661 1.00 93.00 87 ALA A CA 1
ATOM 657 C C . ALA A 1 87 ? 6.866 2.056 -12.996 1.00 93.00 87 ALA A C 1
ATOM 659 O O . ALA A 1 87 ? 6.464 2.787 -12.093 1.00 93.00 87 ALA A O 1
ATOM 660 N N . GLU A 1 88 ? 6.851 2.429 -14.278 1.00 89.06 88 GLU A N 1
ATOM 661 C CA . GLU A 1 88 ? 6.483 3.777 -14.750 1.00 89.06 88 GLU A CA 1
ATOM 662 C C . GLU A 1 88 ? 5.194 4.323 -14.110 1.00 89.06 88 GLU A C 1
ATOM 664 O O . GLU A 1 88 ? 5.181 5.460 -13.649 1.00 89.06 88 GLU A O 1
ATOM 669 N N . ASN A 1 89 ? 4.170 3.473 -13.980 1.00 92.75 89 ASN A N 1
ATOM 670 C CA . ASN A 1 89 ? 2.864 3.811 -13.410 1.00 92.75 89 ASN A CA 1
ATOM 671 C C . ASN A 1 89 ? 2.472 2.907 -12.228 1.00 92.75 89 ASN A C 1
ATOM 673 O O . ASN A 1 89 ? 1.290 2.624 -12.028 1.00 92.75 89 ASN A O 1
ATOM 677 N N . LYS A 1 90 ? 3.448 2.395 -11.465 1.00 94.12 90 LYS A N 1
ATOM 678 C CA . LYS A 1 90 ? 3.171 1.516 -10.319 1.00 94.12 90 LYS A CA 1
ATOM 679 C C . LYS A 1 90 ? 4.097 1.806 -9.146 1.00 94.12 90 LYS A C 1
ATOM 681 O O . LYS A 1 90 ? 5.323 1.751 -9.276 1.00 94.12 90 LYS A O 1
ATOM 686 N N . TRP A 1 91 ? 3.493 2.011 -7.981 1.00 96.19 91 TRP A N 1
ATOM 687 C CA . TRP A 1 91 ? 4.186 2.222 -6.713 1.00 96.19 91 TRP A CA 1
ATOM 688 C C . TRP A 1 91 ? 3.764 1.170 -5.705 1.00 96.19 91 TRP A C 1
ATOM 690 O O . TRP A 1 91 ? 2.640 0.658 -5.748 1.00 96.19 91 TRP A O 1
ATOM 700 N N . ARG A 1 92 ? 4.700 0.815 -4.828 1.00 95.12 92 ARG A N 1
ATOM 701 C CA . ARG A 1 92 ? 4.512 -0.258 -3.862 1.00 95.12 92 ARG A CA 1
ATOM 702 C C . ARG A 1 92 ? 5.398 -0.075 -2.641 1.00 95.12 92 ARG A C 1
ATOM 704 O O . ARG A 1 92 ? 6.506 0.456 -2.743 1.00 95.12 92 ARG A O 1
ATOM 711 N N . GLY A 1 93 ? 4.936 -0.600 -1.514 1.00 94.50 93 GLY A N 1
ATOM 712 C CA . GLY A 1 93 ? 5.686 -0.584 -0.273 1.00 94.50 93 GLY A CA 1
ATOM 713 C C . GLY A 1 93 ? 5.040 -1.399 0.836 1.00 94.50 93 GLY A C 1
ATOM 7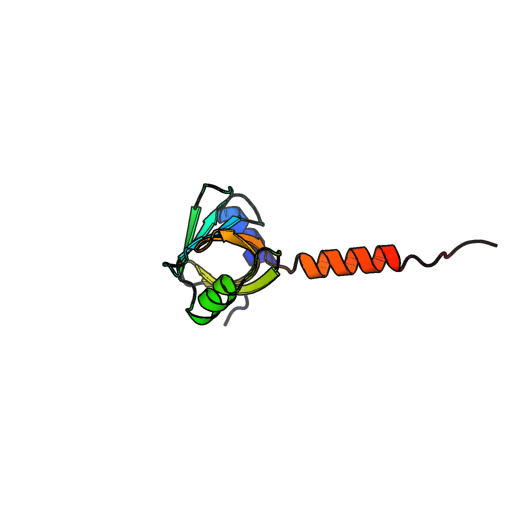14 O O . GLY A 1 93 ? 4.275 -2.326 0.571 1.00 94.50 93 GLY A O 1
ATOM 715 N N . ILE A 1 94 ? 5.374 -1.028 2.066 1.00 94.31 94 ILE A N 1
ATOM 716 C CA . ILE A 1 94 ? 4.836 -1.549 3.319 1.00 94.31 94 ILE A CA 1
ATOM 717 C C . ILE A 1 94 ? 4.178 -0.392 4.078 1.00 94.31 94 ILE A C 1
ATOM 719 O O . ILE A 1 94 ? 4.677 0.736 4.050 1.00 94.31 94 ILE A O 1
ATOM 723 N N . ALA A 1 95 ? 3.031 -0.647 4.700 1.00 94.19 95 ALA A N 1
ATOM 724 C CA . ALA A 1 95 ? 2.352 0.309 5.566 1.00 94.19 95 ALA A CA 1
ATOM 725 C C . ALA A 1 95 ? 2.696 0.014 7.029 1.00 94.19 95 ALA A C 1
ATOM 727 O O . ALA A 1 95 ? 2.860 -1.140 7.419 1.00 94.19 95 ALA A O 1
ATOM 728 N N . SER A 1 96 ? 2.828 1.058 7.837 1.00 91.81 96 SER A N 1
ATOM 729 C CA . SER A 1 96 ? 3.208 0.945 9.245 1.00 91.81 96 SER A CA 1
ATOM 730 C C . SER A 1 96 ? 2.562 2.059 10.061 1.00 91.81 96 SER A C 1
ATOM 732 O O . SER A 1 96 ? 2.404 3.171 9.561 1.00 91.81 96 SER A O 1
ATOM 734 N N . ALA A 1 97 ? 2.240 1.795 11.328 1.00 89.44 97 ALA A N 1
ATOM 735 C CA . ALA A 1 97 ? 1.814 2.828 12.277 1.00 89.44 97 ALA A CA 1
ATOM 736 C C . ALA A 1 97 ? 2.950 3.805 12.646 1.00 89.44 97 ALA A C 1
ATOM 738 O O . ALA A 1 97 ? 2.722 4.910 13.132 1.00 89.44 97 ALA A O 1
ATOM 739 N N . ARG A 1 98 ? 4.209 3.404 12.425 1.00 85.19 98 ARG A N 1
ATOM 740 C CA . ARG A 1 98 ? 5.414 4.146 12.831 1.00 85.19 98 ARG A CA 1
ATOM 741 C C . ARG A 1 98 ? 6.451 4.249 11.717 1.00 85.19 98 ARG A C 1
ATOM 743 O O . ARG A 1 98 ? 6.499 3.420 10.811 1.00 85.19 98 ARG A O 1
ATOM 750 N N . SER A 1 99 ? 7.296 5.275 11.812 1.00 82.06 99 SER A N 1
ATOM 751 C CA . SER A 1 99 ? 8.373 5.544 10.855 1.00 82.06 99 SER A CA 1
ATOM 752 C C . SER A 1 99 ? 9.459 4.485 11.005 1.00 82.06 99 SER A C 1
ATOM 754 O O . SER A 1 99 ? 10.063 4.374 12.067 1.00 82.06 99 SER A O 1
ATOM 756 N N . LEU A 1 100 ? 9.707 3.716 9.949 1.00 74.00 100 LEU A N 1
ATOM 757 C CA . LEU A 1 100 ? 10.710 2.654 9.911 1.00 74.00 100 LEU A CA 1
ATOM 758 C C . LEU A 1 100 ? 12.106 3.226 9.623 1.00 74.00 100 LEU A C 1
ATOM 760 O O . LEU A 1 100 ? 13.073 2.836 10.274 1.00 74.00 100 LEU A O 1
ATOM 764 N N . LEU A 1 101 ? 12.223 4.198 8.713 1.00 69.75 101 LEU A N 1
ATOM 765 C CA . LEU A 1 101 ? 13.489 4.853 8.376 1.00 69.75 101 LEU A CA 1
ATOM 766 C C . LEU A 1 101 ? 14.033 5.679 9.542 1.00 69.75 101 LEU A C 1
ATOM 768 O O . LEU A 1 101 ? 15.240 5.660 9.779 1.00 69.75 101 LEU A O 1
ATOM 772 N N . LYS A 1 102 ? 13.179 6.375 10.309 1.00 68.00 102 LYS A N 1
ATOM 773 C CA . LYS A 1 102 ? 13.651 7.085 11.511 1.00 68.00 102 LYS A CA 1
ATOM 774 C C . LYS A 1 102 ? 14.169 6.109 12.557 1.00 68.00 102 LYS A C 1
ATOM 776 O O . LYS A 1 102 ? 15.211 6.377 13.144 1.00 68.00 102 LYS A O 1
ATOM 781 N N . THR A 1 103 ? 13.492 4.979 12.757 1.00 67.12 103 THR A N 1
ATOM 782 C CA . THR A 1 103 ? 13.968 3.933 13.670 1.00 67.12 103 THR A CA 1
ATOM 783 C C . THR A 1 103 ? 15.298 3.350 13.197 1.00 67.12 103 THR A C 1
ATOM 785 O O . THR A 1 103 ? 16.221 3.252 13.998 1.00 67.12 103 THR A O 1
ATOM 788 N N . MET A 1 104 ? 15.453 3.040 11.906 1.00 70.19 104 MET A N 1
ATOM 789 C CA . MET A 1 104 ? 16.726 2.547 11.364 1.00 70.19 104 MET A CA 1
ATOM 790 C C . MET A 1 104 ? 17.860 3.562 11.530 1.00 70.19 104 MET A C 1
ATOM 792 O O . MET A 1 104 ? 18.929 3.196 12.003 1.00 70.19 104 MET A O 1
ATOM 796 N N . ASN A 1 105 ? 17.633 4.837 11.206 1.00 67.38 105 ASN A N 1
ATOM 797 C CA . ASN A 1 105 ? 18.655 5.876 11.353 1.00 67.38 105 ASN A CA 1
ATOM 798 C C . ASN A 1 105 ? 19.015 6.142 12.821 1.00 67.38 105 ASN A C 1
ATOM 800 O O . ASN A 1 105 ? 20.182 6.368 13.121 1.00 67.38 105 ASN A O 1
ATOM 804 N N . ALA A 1 106 ? 18.043 6.086 13.737 1.00 59.97 106 ALA A N 1
ATOM 805 C CA . ALA A 1 106 ? 18.302 6.195 15.171 1.00 59.97 106 ALA A CA 1
ATOM 806 C C . ALA A 1 106 ? 19.158 5.023 15.678 1.00 59.97 106 ALA A C 1
ATOM 808 O O . ALA A 1 106 ? 20.131 5.251 16.387 1.00 59.97 106 ALA A O 1
ATOM 809 N N . LEU A 1 107 ? 18.854 3.792 15.250 1.00 64.88 107 LEU A N 1
ATOM 810 C CA . LEU A 1 107 ? 19.642 2.605 15.597 1.00 64.88 107 LEU A CA 1
ATOM 811 C C . LEU A 1 107 ? 21.055 2.655 15.001 1.00 64.88 107 LEU A C 1
ATOM 813 O O . LEU A 1 107 ? 22.019 2.336 15.687 1.00 64.88 107 LEU A O 1
ATOM 817 N N . VAL A 1 108 ? 21.201 3.081 13.743 1.00 59.44 108 VAL A N 1
ATOM 818 C CA . VAL A 1 108 ? 22.518 3.256 13.106 1.00 59.44 108 VAL A CA 1
ATOM 819 C C . VAL A 1 108 ? 23.321 4.346 13.818 1.00 59.44 108 VAL A C 1
ATOM 821 O O . VAL A 1 108 ? 24.492 4.130 14.113 1.00 59.44 108 VAL A O 1
ATOM 824 N N . GLY A 1 109 ? 22.695 5.474 14.164 1.00 57.94 109 GLY A N 1
ATOM 825 C CA . GLY A 1 109 ? 23.330 6.541 14.938 1.00 57.94 109 GLY A CA 1
ATOM 826 C C . GLY A 1 109 ? 23.712 6.123 16.363 1.00 57.94 109 GLY A C 1
ATOM 827 O O . GLY A 1 109 ? 24.720 6.587 16.881 1.00 57.94 109 GLY A O 1
ATOM 828 N N . GLU A 1 110 ? 22.960 5.217 16.993 1.00 57.66 110 GLU A N 1
ATOM 829 C CA . GLU A 1 110 ? 23.297 4.652 18.307 1.00 57.66 110 GLU A CA 1
ATOM 830 C C . GLU A 1 110 ? 24.459 3.646 18.228 1.00 57.66 110 GLU A C 1
ATOM 832 O O . GLU A 1 110 ? 25.312 3.613 19.116 1.00 57.66 110 GLU A O 1
ATOM 837 N N . ILE A 1 111 ? 24.534 2.854 17.153 1.00 57.41 111 ILE A N 1
ATOM 838 C CA . ILE A 1 111 ? 25.661 1.945 16.891 1.00 57.41 111 ILE A CA 1
ATOM 839 C C . ILE A 1 111 ? 26.942 2.743 16.615 1.00 57.41 111 ILE A C 1
ATOM 841 O O . ILE A 1 111 ? 27.995 2.395 17.150 1.00 57.41 111 ILE A O 1
ATOM 845 N N . ASP A 1 112 ? 26.847 3.827 15.843 1.00 57.53 112 ASP A N 1
ATOM 846 C CA . ASP A 1 112 ? 27.966 4.740 15.562 1.00 57.53 112 ASP A CA 1
ATOM 847 C C . ASP A 1 112 ? 28.333 5.600 16.794 1.00 57.53 112 ASP A C 1
ATOM 849 O O . ASP A 1 112 ? 29.477 6.002 16.992 1.00 57.53 112 ASP A O 1
ATOM 853 N N . GLY A 1 113 ? 27.365 5.813 17.692 1.00 52.47 113 GLY A N 1
ATOM 854 C CA . GLY A 1 113 ? 27.500 6.533 18.958 1.00 52.47 113 GLY A CA 1
ATOM 855 C C . GLY A 1 113 ? 28.021 5.709 20.141 1.00 52.47 113 GLY A C 1
ATOM 856 O O . GLY A 1 113 ? 28.122 6.253 21.244 1.00 52.47 113 GLY A O 1
ATOM 857 N N . ARG A 1 114 ? 28.394 4.429 19.965 1.00 48.16 114 ARG A N 1
ATOM 858 C CA . ARG A 1 114 ? 29.117 3.668 21.002 1.00 48.16 114 ARG A CA 1
ATOM 859 C C . ARG A 1 114 ? 30.567 4.144 21.098 1.00 48.16 114 ARG A C 1
ATOM 861 O O . ARG A 1 114 ? 31.509 3.462 20.702 1.00 48.16 114 ARG A O 1
ATOM 868 N N . ALA A 1 115 ? 30.733 5.320 21.696 1.00 45.50 115 ALA A N 1
ATOM 869 C CA . ALA A 1 115 ? 31.975 5.719 22.325 1.00 45.50 115 ALA A CA 1
ATOM 870 C C . ALA A 1 115 ? 32.363 4.660 23.366 1.00 45.50 115 ALA A C 1
ATOM 872 O O . ALA A 1 115 ? 31.587 4.303 24.254 1.00 45.50 115 ALA A O 1
ATOM 873 N N . TYR A 1 116 ? 33.586 4.166 23.217 1.00 43.88 116 TYR A N 1
ATOM 874 C CA . TYR A 1 116 ? 34.312 3.340 24.164 1.00 43.88 116 TYR A CA 1
ATOM 875 C C . TYR A 1 116 ? 34.213 3.919 25.584 1.00 43.88 116 TYR A C 1
ATOM 877 O O . TYR A 1 116 ? 34.936 4.849 25.936 1.00 43.88 116 TYR A O 1
ATOM 885 N N . TYR A 1 117 ? 33.348 3.344 26.417 1.00 48.03 117 TYR A N 1
ATOM 886 C CA . TYR A 1 117 ? 33.447 3.470 27.866 1.00 48.03 117 TYR A CA 1
ATOM 887 C C . TYR A 1 117 ? 33.950 2.145 28.445 1.00 48.03 117 TYR A C 1
ATOM 889 O O . TYR A 1 117 ? 33.265 1.127 28.384 1.00 48.03 117 TYR A O 1
ATOM 897 N N . GLY A 1 118 ? 35.155 2.199 29.021 1.00 45.62 118 GLY A N 1
ATOM 898 C CA . GLY A 1 118 ? 35.832 1.113 29.739 1.00 45.62 118 GLY A CA 1
ATOM 899 C C . GLY A 1 118 ? 36.991 0.534 28.924 1.00 45.62 118 GLY A C 1
ATOM 900 O O . GLY A 1 118 ? 36.795 0.074 27.810 1.00 45.62 118 GLY A O 1
ATOM 901 N N . THR A 1 119 ? 38.244 0.520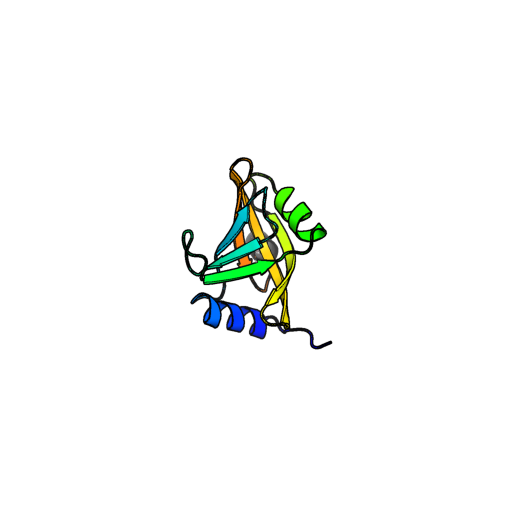 29.372 1.00 44.78 119 THR A N 1
ATOM 902 C CA . THR A 1 119 ? 38.797 0.622 30.731 1.00 44.78 119 THR A CA 1
ATOM 903 C C . THR A 1 119 ? 40.307 0.821 30.587 1.00 44.78 119 THR A C 1
ATOM 905 O O . THR A 1 119 ? 40.926 0.012 29.896 1.00 44.78 119 THR A O 1
ATOM 908 N N . ARG A 1 120 ? 40.894 1.831 31.242 1.00 40.34 120 ARG A N 1
ATOM 909 C CA . ARG A 1 120 ? 41.987 1.698 32.229 1.00 40.34 120 ARG A CA 1
ATOM 910 C C . ARG A 1 120 ? 42.485 3.068 32.681 1.00 40.34 120 ARG A C 1
ATOM 912 O O . ARG A 1 120 ? 42.703 3.926 31.804 1.00 40.34 120 ARG A O 1
#

Sequence (120 aa):
MLFVDNGDVDTFFHLSTGGENPFWSIGGDSDALRLGGSVDCSDIACKLNPVDAAKIRSLTTEPQEVPCSLTFYGQQFDVILVGRRIAENKWRGIASARSLLKTMNALVGEIDGRAYYGTR

pLDDT: mean 83.65, std 15.69, range [37.91, 96.19]

Foldseek 3Di:
DDAQDLVNQQVVCCVQAVGSKWKWKDFQPAQKIFTHVDPPDGSDIFGFDPVQSVVQLPFAQDWDWDFGWTDDPNDIATWIFTWGDPDNTMIMGIIHSDDPVVVVVVVVVVVVVPDDDDDD

Secondary structure (DSSP, 8-state):
--PPPHHHHHHHHHHHHSSSS-EEEEETT--EEEEESSTT--SEEEEPPHHHHHHHHT--SS-EEEEEEEEETTEEEEEEEEEEEEETTEEEEEEESS-HHHHHHHHHHHHHT-------

Organism: NCBI:txid564714